Protein AF-A0A961RIP3-F1 (afdb_monomer_lite)

Foldseek 3Di:
DDDDDDDDDDDDDDDDDPPPPPPPPPPVPPPPQDPVNVVVVVVVVVVVVVLLVVLLVQLLVVLLVVLCCCLVVCPVVPVVVLVPDPPSVVVSCVSSVVSSVVSSVVSSVVSVVVVVPDDDD

Radius of gyration: 28.98 Å; chains: 1; bounding box: 72×66×59 Å

pLDDT: mean 77.31, std 18.4, range [37.0, 95.5]

Sequence (121 aa):
MAGGIRHFMMRPGGGRGDHPDREEGYQPEKRKLSEAEKERLKLQHWDWIGFIALCALGGIAVGALVAWAVLRFDINGIG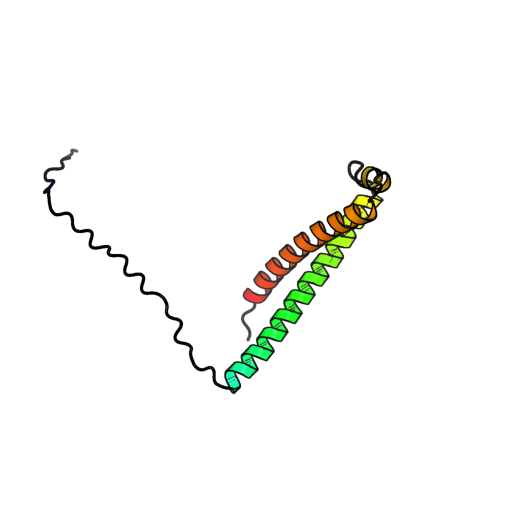SMIARSGYWMGYTALLVGSFASTFGMISMGIGIMVRSTWPER

Structure (mmCIF, N/CA/C/O backbone):
data_AF-A0A961RIP3-F1
#
_entry.id   AF-A0A961RIP3-F1
#
loop_
_atom_site.group_PDB
_atom_site.id
_atom_site.type_symbol
_atom_site.label_atom_id
_atom_site.label_alt_id
_atom_site.label_comp_id
_atom_site.label_asym_id
_atom_site.label_entity_id
_atom_site.label_seq_id
_atom_site.pdbx_PDB_ins_code
_atom_site.Cartn_x
_atom_site.Cartn_y
_atom_site.Cartn_z
_atom_site.occupancy
_atom_site.B_iso_or_equiv
_atom_site.auth_seq_id
_atom_site.auth_comp_id
_atom_site.auth_asym_id
_atom_site.auth_atom_id
_atom_site.pdbx_PDB_model_num
ATOM 1 N N . MET A 1 1 ? -50.185 38.975 -27.863 1.00 37.00 1 MET A N 1
ATOM 2 C CA . MET A 1 1 ? -49.921 40.350 -28.334 1.00 37.00 1 MET A CA 1
ATOM 3 C C . MET A 1 1 ? -49.357 41.142 -27.164 1.00 37.00 1 MET A C 1
ATOM 5 O O . MET A 1 1 ? -49.924 41.010 -26.094 1.00 37.00 1 MET A O 1
ATOM 9 N N . ALA A 1 2 ? -48.232 41.836 -27.409 1.00 40.22 2 ALA A N 1
ATOM 10 C CA . ALA A 1 2 ? -47.601 42.981 -26.715 1.00 40.22 2 ALA A CA 1
ATOM 11 C C . ALA A 1 2 ? -47.745 43.106 -25.176 1.00 40.22 2 ALA A C 1
ATOM 13 O O . ALA A 1 2 ? -48.847 43.103 -24.658 1.00 40.22 2 ALA A O 1
ATOM 14 N N . GLY A 1 3 ? -46.702 43.274 -24.356 1.00 40.75 3 GLY A N 1
ATOM 15 C CA . GLY A 1 3 ? -45.449 44.020 -24.538 1.00 40.75 3 GLY A CA 1
ATOM 16 C C . GLY A 1 3 ? -45.394 45.148 -23.487 1.00 40.75 3 GLY A C 1
ATOM 17 O O . GLY A 1 3 ? -46.385 45.848 -23.322 1.00 40.75 3 GLY A O 1
ATOM 18 N N . GLY A 1 4 ? -44.274 45.340 -22.773 1.00 43.53 4 GLY A N 1
ATOM 19 C CA . GLY A 1 4 ? -44.143 46.478 -21.843 1.00 43.53 4 GLY A CA 1
ATOM 20 C C . GLY A 1 4 ? -42.946 46.441 -20.888 1.00 43.53 4 GLY A C 1
ATOM 21 O O . GLY A 1 4 ? -43.098 46.155 -19.709 1.00 43.53 4 GLY A O 1
ATOM 22 N N . ILE A 1 5 ? -41.759 46.753 -21.409 1.00 52.44 5 ILE A N 1
ATOM 23 C CA . ILE A 1 5 ? -40.488 46.966 -20.692 1.00 52.44 5 ILE A CA 1
ATOM 24 C C . ILE A 1 5 ? -40.444 48.397 -20.119 1.00 52.44 5 ILE A C 1
ATOM 26 O O . ILE A 1 5 ? -40.856 49.313 -20.831 1.00 52.44 5 ILE A O 1
ATOM 30 N N . ARG A 1 6 ? -39.849 48.574 -18.919 1.00 48.81 6 ARG A N 1
ATOM 31 C CA . ARG A 1 6 ? -38.975 49.688 -18.418 1.00 48.81 6 ARG A CA 1
ATOM 32 C C . ARG A 1 6 ? -39.253 49.908 -16.920 1.00 48.81 6 ARG A C 1
ATOM 34 O O . ARG A 1 6 ? -40.345 50.301 -16.550 1.00 48.81 6 ARG A O 1
ATOM 41 N N . HIS A 1 7 ? -38.377 49.540 -15.987 1.00 48.72 7 HIS A N 1
ATOM 42 C CA . HIS A 1 7 ? -37.077 50.153 -15.681 1.00 48.72 7 HIS A CA 1
ATOM 43 C C . HIS A 1 7 ? -37.162 51.677 -15.479 1.00 48.72 7 HIS A C 1
ATOM 45 O O . HIS A 1 7 ? -36.852 52.438 -16.391 1.00 48.72 7 HIS A O 1
ATOM 51 N N . PHE A 1 8 ? -37.554 52.124 -14.277 1.00 50.00 8 PHE A N 1
ATOM 52 C CA . PHE A 1 8 ? -37.296 53.492 -13.811 1.00 50.00 8 PHE A CA 1
ATOM 53 C C . PHE A 1 8 ? -37.403 53.606 -12.278 1.00 50.00 8 PHE A C 1
ATOM 55 O O . PHE A 1 8 ? -38.492 53.758 -11.743 1.00 50.00 8 PHE A O 1
ATOM 62 N N . MET A 1 9 ? -36.268 53.485 -11.581 1.00 49.16 9 MET A N 1
ATOM 63 C CA . MET A 1 9 ? -35.793 54.401 -10.524 1.00 49.16 9 MET A CA 1
ATOM 64 C C . MET A 1 9 ? -34.713 53.718 -9.679 1.00 49.16 9 MET A C 1
ATOM 66 O O . MET A 1 9 ? -34.988 52.988 -8.732 1.00 49.16 9 MET A O 1
ATOM 70 N N . MET A 1 10 ? -33.456 54.015 -10.017 1.00 47.34 10 MET A N 1
ATOM 71 C CA . MET A 1 10 ? -32.390 54.055 -9.023 1.00 47.34 10 MET A CA 1
ATOM 72 C C . MET A 1 10 ? -32.710 55.153 -8.006 1.00 47.34 10 MET A C 1
ATOM 74 O O . MET A 1 10 ? -33.087 56.262 -8.389 1.00 47.34 10 MET A O 1
ATOM 78 N N . ARG A 1 11 ? -32.471 54.869 -6.726 1.00 45.06 11 ARG A N 1
ATOM 79 C CA . ARG A 1 11 ? -32.304 55.884 -5.687 1.00 45.06 11 ARG A CA 1
ATOM 80 C C . ARG A 1 11 ? -30.843 55.820 -5.217 1.00 45.06 11 ARG A C 1
ATOM 82 O O . ARG A 1 11 ? -30.421 54.754 -4.774 1.00 45.06 11 ARG A O 1
ATOM 89 N N . PRO A 1 12 ? -30.049 56.893 -5.373 1.00 52.53 12 PRO A N 1
ATOM 90 C CA . PRO A 1 12 ? -28.637 56.892 -5.017 1.00 52.53 12 PRO A CA 1
ATOM 91 C C . PRO A 1 12 ? -28.431 57.299 -3.551 1.00 52.53 12 PRO A C 1
ATOM 93 O O . PRO A 1 12 ? -29.146 58.155 -3.034 1.00 52.53 12 PRO A O 1
ATOM 96 N N . GLY A 1 13 ? -27.383 56.749 -2.935 1.00 44.59 13 GLY A N 1
ATOM 97 C CA . GLY A 1 13 ? -26.666 57.387 -1.828 1.00 44.59 13 GLY A CA 1
ATOM 98 C C . GLY A 1 13 ? -26.942 56.834 -0.430 1.00 44.59 13 GLY A C 1
ATOM 99 O O . GLY A 1 13 ? -27.993 57.084 0.150 1.00 44.59 13 GLY A O 1
ATOM 100 N N . GLY A 1 14 ? -25.933 56.168 0.140 1.00 41.34 14 GLY A N 1
ATOM 101 C CA . GLY A 1 14 ? -25.881 55.849 1.568 1.00 41.34 14 GLY A CA 1
ATOM 102 C C . GLY A 1 14 ? -24.983 54.664 1.908 1.00 41.34 14 GLY A C 1
ATOM 103 O O . GLY A 1 14 ? -25.436 53.733 2.558 1.00 41.34 14 GLY A O 1
ATOM 104 N N . GLY A 1 15 ? -23.734 54.660 1.437 1.00 51.31 15 GLY A N 1
ATOM 105 C CA . GLY A 1 15 ? -22.770 53.613 1.769 1.00 51.31 15 GLY A CA 1
ATOM 106 C C . GLY A 1 15 ? -22.464 53.573 3.267 1.00 51.31 15 GLY A C 1
ATOM 107 O O . GLY A 1 15 ? -21.732 54.413 3.785 1.00 51.31 15 GLY A O 1
ATOM 108 N N . ARG A 1 16 ? -22.979 52.549 3.939 1.00 44.25 16 ARG A N 1
ATOM 109 C CA . ARG A 1 16 ? -22.340 51.908 5.085 1.00 44.25 16 ARG A CA 1
ATOM 110 C C . ARG A 1 16 ? -22.622 50.422 4.900 1.00 44.25 16 ARG A C 1
ATOM 112 O O . ARG A 1 16 ? -23.776 50.018 4.868 1.00 44.25 16 ARG A O 1
ATOM 119 N N . GLY A 1 17 ? -21.570 49.668 4.590 1.00 46.75 17 GLY A N 1
ATOM 120 C CA . GLY A 1 17 ? -21.656 48.234 4.352 1.00 46.75 17 GLY A CA 1
ATOM 121 C C . GLY A 1 17 ? -22.084 47.531 5.628 1.00 46.75 17 GLY A C 1
ATOM 122 O O . GLY A 1 17 ? -21.246 47.200 6.460 1.00 46.75 17 GLY A O 1
ATOM 123 N N . ASP A 1 18 ? -23.385 47.326 5.771 1.00 47.69 18 ASP A N 1
ATOM 124 C CA . ASP A 1 18 ? -23.940 46.356 6.696 1.00 47.69 18 ASP A CA 1
ATOM 125 C C . ASP A 1 18 ? -23.807 44.997 6.007 1.00 47.69 18 ASP A C 1
ATOM 127 O O . ASP A 1 18 ? -24.665 44.596 5.225 1.00 47.69 18 ASP A O 1
ATOM 131 N N . HIS A 1 19 ? -22.664 44.344 6.221 1.00 47.47 19 HIS A N 1
ATOM 132 C CA . HIS A 1 19 ? -22.439 42.947 5.854 1.00 47.47 19 HIS A CA 1
ATOM 133 C C . HIS A 1 19 ? -23.538 42.076 6.501 1.00 47.47 19 HIS A C 1
ATOM 135 O O . HIS A 1 19 ? -23.580 41.997 7.733 1.00 47.47 19 HIS A O 1
ATOM 141 N N . PRO A 1 20 ? -24.435 41.420 5.734 1.00 48.72 20 PRO A N 1
ATOM 142 C CA . PRO A 1 20 ? -25.379 40.440 6.280 1.00 48.72 20 PRO A CA 1
ATOM 143 C C . PRO A 1 20 ? -24.722 39.079 6.580 1.00 48.72 20 PRO A C 1
ATOM 145 O O . PRO A 1 20 ? -25.391 38.125 6.961 1.00 48.72 20 PRO A O 1
ATOM 148 N N . ASP A 1 21 ? -23.410 38.984 6.442 1.00 54.12 21 ASP A N 1
ATOM 149 C CA . ASP A 1 21 ? -22.574 37.828 6.720 1.00 54.12 21 ASP A CA 1
ATOM 150 C C . ASP A 1 21 ? -22.104 37.864 8.185 1.00 54.12 21 ASP A C 1
ATOM 152 O O . ASP A 1 21 ? -20.917 37.896 8.507 1.00 54.12 21 ASP A O 1
ATOM 156 N N . ARG A 1 22 ? -23.068 37.812 9.119 1.00 52.69 22 ARG A N 1
ATOM 157 C CA . ARG A 1 22 ? -22.792 37.148 10.397 1.00 52.69 22 ARG A CA 1
ATOM 158 C C . ARG A 1 22 ? -22.545 35.686 10.055 1.00 52.69 22 ARG A C 1
ATOM 160 O O . ARG A 1 22 ? -23.477 34.892 9.961 1.00 52.69 22 ARG A O 1
ATOM 167 N N . GLU A 1 23 ? -21.278 35.348 9.863 1.00 55.09 23 GLU A N 1
ATOM 168 C CA . GLU A 1 23 ? -20.785 34.014 10.146 1.00 55.09 23 GLU A CA 1
ATOM 169 C C . GLU A 1 23 ? -21.182 33.713 11.597 1.00 55.09 23 GLU A C 1
ATOM 171 O O . GLU A 1 23 ? -20.504 34.101 12.551 1.00 55.09 23 GLU A O 1
ATOM 176 N N . GLU A 1 24 ? -22.341 33.078 11.782 1.00 56.00 24 GLU A N 1
ATOM 177 C CA . GLU A 1 24 ? -22.618 32.286 12.970 1.00 56.00 24 GLU A CA 1
ATOM 178 C C . GLU A 1 24 ? -21.560 31.190 12.981 1.00 56.00 24 GLU A C 1
ATOM 180 O O . GLU A 1 24 ? -21.733 30.098 12.442 1.00 56.00 24 GLU A O 1
ATOM 185 N N . GLY A 1 25 ? -20.393 31.544 13.520 1.00 45.34 25 GLY A N 1
ATOM 186 C CA . GLY A 1 25 ? -19.318 30.617 13.764 1.00 45.34 25 GLY A CA 1
ATOM 187 C C . GLY A 1 25 ? -19.910 29.483 14.573 1.00 45.34 25 GLY A C 1
ATOM 188 O O . GLY A 1 25 ? -20.323 29.684 15.716 1.00 45.34 25 GLY A O 1
ATOM 189 N N . TYR A 1 26 ? -19.976 28.303 13.959 1.00 53.72 26 TYR A N 1
ATOM 190 C CA . TYR A 1 26 ? -20.183 27.050 14.656 1.00 53.72 26 TYR A CA 1
ATOM 191 C C . TYR A 1 26 ? -19.082 26.966 15.713 1.00 53.72 26 TYR A C 1
ATOM 193 O O . TYR A 1 26 ? -17.954 26.574 15.431 1.00 53.72 26 TYR A O 1
ATOM 201 N N . GLN A 1 27 ? -19.383 27.438 16.919 1.00 53.72 27 GLN A N 1
ATOM 202 C CA . GLN A 1 27 ? -18.609 27.166 18.112 1.00 53.72 27 GLN A CA 1
ATOM 203 C C . GLN A 1 27 ? -19.013 25.742 18.470 1.00 53.72 27 GLN A C 1
ATOM 205 O O . GLN A 1 27 ? -20.138 25.567 18.947 1.00 53.72 27 GLN A O 1
ATOM 210 N N . PRO A 1 28 ? -18.191 24.706 18.203 1.00 58.28 28 PRO A N 1
ATOM 211 C CA . PRO A 1 28 ? -18.490 23.387 18.716 1.00 58.28 28 PRO A CA 1
ATOM 212 C C . PRO A 1 28 ? -18.467 23.520 20.233 1.00 58.28 28 PRO A C 1
ATOM 214 O O . PRO A 1 28 ? -17.402 23.544 20.855 1.00 58.28 28 PRO A O 1
ATOM 217 N N . GLU A 1 29 ? -19.645 23.674 20.831 1.00 60.25 29 GLU A N 1
ATOM 218 C CA . GLU A 1 29 ? -19.821 23.565 22.262 1.00 60.25 29 GLU A CA 1
ATOM 219 C C . GLU A 1 29 ? -19.193 22.221 22.614 1.00 60.25 29 GLU A C 1
ATOM 221 O O . GLU A 1 29 ? -19.625 21.179 22.113 1.00 60.25 29 GLU A O 1
ATOM 226 N N . LYS A 1 30 ? -18.065 22.245 23.339 1.00 56.41 30 LYS A N 1
ATOM 227 C CA . LYS A 1 30 ? -17.326 21.036 23.706 1.00 56.41 30 LYS A CA 1
ATOM 228 C C . LYS A 1 30 ? -18.218 20.244 24.651 1.00 56.41 30 LYS A C 1
ATOM 230 O O . LYS A 1 30 ? -18.073 20.334 25.870 1.00 56.41 30 LYS A O 1
ATOM 235 N N . ARG A 1 31 ? -19.163 19.494 24.078 1.00 64.31 31 ARG A N 1
ATOM 236 C CA . ARG A 1 31 ? -20.050 18.580 24.776 1.00 64.31 31 ARG A CA 1
ATOM 237 C C . ARG A 1 31 ? -19.133 17.690 25.593 1.00 64.31 31 ARG A C 1
ATOM 239 O O . ARG A 1 31 ? -18.297 16.975 25.036 1.00 64.31 31 ARG A O 1
ATOM 246 N N . LYS A 1 32 ? -19.212 17.817 26.919 1.00 62.22 32 LYS A N 1
ATOM 247 C CA . LYS A 1 32 ? -18.444 16.979 27.838 1.00 62.22 32 LYS A CA 1
ATOM 248 C C . LYS A 1 32 ? -18.938 15.553 27.630 1.00 62.22 32 LYS A C 1
ATOM 250 O O . LYS A 1 32 ? -19.974 15.180 28.165 1.00 62.22 32 LYS A O 1
ATOM 255 N N . LEU A 1 33 ? -18.226 14.810 26.785 1.00 66.06 33 LEU A N 1
ATOM 256 C CA . LEU A 1 33 ? -18.472 13.397 26.538 1.00 66.06 33 LEU A CA 1
ATOM 257 C C . LEU A 1 33 ? -18.408 12.677 27.882 1.00 66.06 33 LEU A C 1
ATOM 259 O O . LEU A 1 33 ? -17.399 12.780 28.590 1.00 66.06 33 LEU A O 1
ATOM 263 N N . SER A 1 34 ? -19.483 11.975 28.224 1.00 79.06 34 SER A N 1
ATOM 264 C CA . SER A 1 34 ? -19.507 11.066 29.365 1.00 79.06 34 SER A CA 1
ATOM 265 C C . SER A 1 34 ? -18.373 10.044 29.229 1.00 79.06 34 SER A C 1
ATOM 267 O O . SER A 1 34 ? -17.993 9.682 28.113 1.00 79.06 34 SER A O 1
ATOM 269 N N . GLU A 1 35 ? -17.827 9.546 30.340 1.00 79.25 35 GLU A N 1
ATOM 270 C CA . GLU A 1 35 ? -16.783 8.508 30.307 1.00 79.25 35 GLU A CA 1
ATOM 271 C C . GLU A 1 35 ? -17.234 7.276 29.496 1.00 79.25 35 GLU A C 1
ATOM 273 O O . GLU A 1 35 ? -16.459 6.734 28.708 1.00 79.25 35 GLU A O 1
ATOM 278 N N . ALA A 1 36 ? -18.526 6.932 29.561 1.00 77.56 36 ALA A N 1
ATOM 279 C CA . ALA A 1 36 ? -19.122 5.866 28.756 1.00 77.56 36 ALA A CA 1
ATOM 280 C C . ALA A 1 36 ? -19.177 6.187 27.245 1.00 77.56 36 ALA A C 1
ATOM 282 O O . ALA A 1 36 ? -19.043 5.292 26.411 1.00 77.56 36 ALA A O 1
ATOM 283 N N . GLU A 1 37 ? -19.360 7.457 26.862 1.00 79.50 37 GLU A N 1
ATOM 284 C CA . GLU A 1 37 ? -19.324 7.881 25.453 1.00 79.50 37 GLU A CA 1
ATOM 285 C C . GLU A 1 37 ? -17.884 7.870 24.918 1.00 79.50 37 GLU A C 1
ATOM 287 O O . GLU A 1 37 ? -17.654 7.449 23.785 1.00 79.50 37 GLU A O 1
ATOM 292 N N . LYS A 1 38 ? -16.894 8.250 25.741 1.00 82.38 38 LYS A N 1
ATOM 293 C CA . LYS A 1 38 ? -15.468 8.177 25.374 1.00 82.38 38 LYS A CA 1
ATOM 294 C C . LYS A 1 38 ? -15.022 6.744 25.100 1.00 82.38 38 LYS A C 1
ATOM 296 O O . LYS A 1 38 ? -14.263 6.512 24.162 1.00 82.38 38 LYS A O 1
ATOM 301 N N . GLU A 1 39 ? -15.467 5.789 25.911 1.00 83.19 39 GLU A N 1
ATOM 302 C CA . GLU A 1 39 ? -15.116 4.378 25.741 1.00 83.19 39 GLU A CA 1
ATOM 303 C C . GLU A 1 39 ? -15.716 3.792 24.455 1.00 83.19 39 GLU A C 1
ATOM 305 O O . GLU A 1 39 ? -15.006 3.149 23.680 1.00 83.19 39 GLU A O 1
ATOM 310 N N . ARG A 1 40 ? -16.977 4.128 24.145 1.00 80.75 40 ARG A N 1
ATOM 311 C CA . ARG A 1 40 ? -17.611 3.774 22.862 1.00 80.75 40 ARG A CA 1
ATOM 312 C C . ARG A 1 40 ? -16.881 4.381 21.664 1.00 80.75 40 ARG A C 1
ATOM 314 O O . ARG A 1 40 ? -16.633 3.673 20.690 1.00 80.75 40 ARG A O 1
ATOM 321 N N . LEU A 1 41 ? -16.479 5.653 21.749 1.00 84.25 41 LEU A N 1
ATOM 322 C CA . LEU A 1 41 ? -15.702 6.308 20.691 1.00 84.25 41 LEU A CA 1
ATOM 323 C C . LEU A 1 41 ? -14.351 5.625 20.461 1.00 84.25 41 LEU A C 1
ATOM 325 O O . LEU A 1 41 ? -13.945 5.468 19.314 1.00 84.25 41 LEU A O 1
ATOM 329 N N . LYS A 1 42 ? -13.653 5.208 21.525 1.00 84.56 42 LYS A N 1
ATOM 330 C CA . LYS A 1 42 ? -12.377 4.487 21.399 1.00 84.56 42 LYS A CA 1
ATOM 331 C C . LYS A 1 42 ? -12.559 3.173 20.647 1.00 84.56 42 LYS A C 1
ATOM 333 O O . LYS A 1 42 ? -11.796 2.903 19.727 1.00 84.56 42 LYS A O 1
ATOM 338 N N . LEU A 1 43 ? -13.565 2.381 21.016 1.00 84.81 43 LEU A N 1
ATOM 339 C CA . LEU A 1 43 ? -13.853 1.105 20.356 1.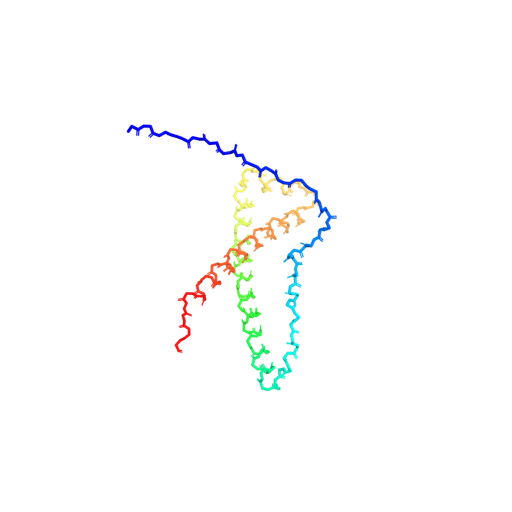00 84.81 43 LEU A CA 1
ATOM 340 C C . LEU A 1 43 ? -14.204 1.303 18.877 1.00 84.81 43 LEU A C 1
ATOM 342 O O . LEU A 1 43 ? -13.640 0.633 18.017 1.00 84.81 43 LEU A O 1
ATOM 346 N N . GLN A 1 44 ? -15.062 2.278 18.574 1.00 85.69 44 GLN A N 1
ATOM 347 C CA . GLN A 1 44 ? -15.410 2.617 17.196 1.00 85.69 44 GLN A CA 1
ATOM 348 C C . GLN A 1 44 ? -14.188 3.107 16.404 1.00 85.69 44 GLN A C 1
ATOM 350 O O . GLN A 1 44 ? -14.017 2.751 15.243 1.00 85.69 44 GLN A O 1
ATOM 355 N N . HIS A 1 45 ? -13.309 3.898 17.023 1.00 88.06 45 HIS A N 1
ATOM 356 C CA . HIS A 1 45 ? -12.084 4.371 16.383 1.00 88.06 45 HIS A CA 1
ATOM 357 C C . HIS A 1 45 ? -11.136 3.218 16.028 1.00 88.06 45 HIS A C 1
ATOM 359 O O . HIS A 1 45 ? -10.589 3.194 14.928 1.00 88.06 45 HIS A O 1
ATOM 365 N N . TRP A 1 46 ? -10.983 2.237 16.921 1.00 90.75 46 TRP A N 1
ATOM 366 C CA . TRP A 1 46 ? -10.195 1.035 16.643 1.00 90.75 46 TRP A CA 1
ATOM 367 C C . TRP A 1 46 ? -10.774 0.199 15.502 1.00 90.75 46 TRP A C 1
ATOM 369 O O . TRP A 1 46 ? -10.009 -0.300 14.677 1.00 90.75 46 TRP A O 1
ATOM 379 N N . ASP A 1 47 ? -12.099 0.101 15.405 1.00 89.38 47 ASP A N 1
ATOM 380 C CA . ASP A 1 47 ? -12.761 -0.576 14.287 1.00 89.38 47 ASP A CA 1
ATOM 381 C C . ASP A 1 47 ? -12.476 0.123 12.944 1.00 89.38 47 ASP A C 1
ATOM 383 O O . ASP A 1 47 ? -12.110 -0.519 11.956 1.00 89.38 47 ASP A O 1
ATOM 387 N N . TRP A 1 48 ? -12.520 1.460 12.920 1.00 86.38 48 TRP A N 1
ATOM 388 C CA . TRP A 1 48 ? -12.129 2.241 11.743 1.00 86.38 48 TRP A CA 1
ATOM 389 C C . TRP A 1 48 ? -10.652 2.070 11.378 1.00 86.38 48 TRP A C 1
ATOM 391 O O . TRP A 1 48 ? -10.337 1.946 10.195 1.00 86.38 48 TRP A O 1
ATOM 401 N N . ILE A 1 49 ? -9.743 2.020 12.357 1.00 91.69 49 ILE A N 1
ATOM 402 C CA . ILE A 1 49 ? -8.318 1.756 12.102 1.00 91.69 49 ILE A CA 1
ATOM 403 C C . ILE A 1 49 ? -8.134 0.369 11.481 1.00 91.69 49 ILE A C 1
ATOM 405 O O . ILE A 1 49 ? -7.413 0.239 10.492 1.00 91.69 49 ILE A O 1
ATOM 409 N N . GLY A 1 50 ? -8.799 -0.656 12.023 1.00 89.75 50 GLY A N 1
ATOM 410 C CA . GLY A 1 50 ? -8.748 -2.012 11.477 1.00 89.75 50 GLY A CA 1
ATOM 411 C C . GLY A 1 50 ? -9.246 -2.063 10.033 1.00 89.75 50 GLY A C 1
ATOM 412 O O . GLY A 1 50 ? -8.609 -2.660 9.165 1.00 89.75 50 GLY A O 1
ATOM 413 N N . PHE A 1 51 ? -10.334 -1.352 9.749 1.00 88.38 51 PHE A N 1
ATOM 414 C CA . PHE A 1 51 ? -10.879 -1.233 8.405 1.00 88.38 51 PHE A CA 1
ATOM 415 C C . PHE A 1 51 ? -9.929 -0.522 7.426 1.00 88.38 51 PHE A C 1
ATOM 417 O O . PHE A 1 51 ? -9.694 -1.006 6.316 1.00 88.38 51 PHE A O 1
ATOM 424 N N . ILE A 1 52 ? -9.338 0.602 7.841 1.00 90.19 52 ILE A N 1
ATOM 425 C CA . ILE A 1 52 ? -8.339 1.338 7.053 1.00 90.19 52 ILE A CA 1
ATOM 426 C C . ILE A 1 52 ? -7.123 0.451 6.773 1.00 90.19 52 ILE A C 1
ATOM 428 O O . ILE A 1 52 ? -6.650 0.406 5.637 1.00 90.19 52 ILE A O 1
ATOM 432 N N . ALA A 1 53 ? -6.646 -0.284 7.779 1.00 91.69 53 ALA A N 1
ATOM 433 C CA . ALA A 1 53 ? -5.534 -1.213 7.630 1.00 91.69 53 ALA A CA 1
ATOM 434 C C . ALA A 1 53 ? -5.859 -2.321 6.618 1.00 91.69 53 ALA A C 1
ATOM 436 O O . ALA A 1 53 ? -5.035 -2.616 5.756 1.00 91.69 53 ALA A O 1
ATOM 437 N N . LEU A 1 54 ? -7.072 -2.881 6.651 1.00 91.81 54 LEU A N 1
ATOM 438 C CA . LEU A 1 54 ? -7.511 -3.887 5.682 1.00 91.81 54 LEU A CA 1
ATOM 439 C C . LEU A 1 54 ? -7.539 -3.332 4.249 1.00 91.81 54 LEU A C 1
ATOM 441 O O . LEU A 1 54 ? -7.045 -3.977 3.323 1.00 91.81 54 LEU A O 1
ATOM 445 N N . CYS A 1 55 ? -8.057 -2.114 4.067 1.00 92.00 55 CYS A N 1
ATOM 446 C CA . CYS A 1 55 ? -8.078 -1.445 2.764 1.00 92.00 55 CYS A CA 1
ATOM 447 C C . CYS A 1 55 ? -6.661 -1.157 2.252 1.00 92.00 55 CYS A C 1
ATOM 449 O O . CYS A 1 55 ? -6.370 -1.365 1.073 1.00 92.00 55 CYS A O 1
ATOM 451 N N . ALA A 1 56 ? -5.766 -0.717 3.140 1.00 89.94 56 ALA A N 1
ATOM 452 C CA . ALA A 1 56 ? -4.366 -0.480 2.814 1.00 89.94 56 ALA A CA 1
ATOM 453 C C . ALA A 1 56 ? -3.655 -1.778 2.409 1.00 89.94 56 ALA A C 1
ATOM 455 O O . ALA A 1 56 ? -2.951 -1.794 1.404 1.00 89.94 56 ALA A O 1
ATOM 456 N N . LEU A 1 57 ? -3.884 -2.880 3.129 1.00 92.94 57 LEU A N 1
ATOM 457 C CA . LEU A 1 57 ? -3.335 -4.194 2.784 1.00 92.94 57 LEU A CA 1
ATOM 458 C C . LEU A 1 57 ? -3.833 -4.682 1.420 1.00 92.94 57 LEU A C 1
ATOM 460 O O . LEU A 1 57 ? -3.029 -5.160 0.620 1.00 92.94 57 LEU A O 1
ATOM 464 N N . GLY A 1 58 ? -5.125 -4.509 1.125 1.00 91.62 58 GLY A N 1
ATOM 465 C CA . GLY A 1 58 ? -5.686 -4.806 -0.196 1.00 91.62 58 GLY A CA 1
ATOM 466 C C . GLY A 1 58 ? -5.012 -3.989 -1.302 1.00 91.62 58 GLY A C 1
ATOM 467 O O . GLY A 1 58 ? -4.562 -4.546 -2.303 1.00 91.62 58 GLY A O 1
ATOM 468 N N . GLY A 1 59 ? -4.852 -2.682 -1.077 1.00 91.50 59 GLY A N 1
ATOM 469 C CA . GLY A 1 59 ? -4.132 -1.788 -1.981 1.00 91.50 59 GLY A CA 1
ATOM 470 C C . GLY A 1 59 ? -2.682 -2.202 -2.219 1.00 91.50 59 GLY A C 1
ATOM 471 O O . GLY A 1 59 ? -2.249 -2.276 -3.366 1.00 91.50 59 GLY A O 1
ATOM 472 N N . ILE A 1 60 ? -1.948 -2.530 -1.153 1.00 93.06 60 ILE A N 1
ATOM 473 C CA . ILE A 1 60 ? -0.554 -2.988 -1.216 1.00 93.06 60 ILE A CA 1
ATOM 474 C C . ILE A 1 60 ? -0.443 -4.292 -2.005 1.00 93.06 60 ILE A C 1
ATOM 476 O O . ILE A 1 60 ? 0.412 -4.390 -2.881 1.00 93.06 60 ILE A O 1
ATOM 480 N N . ALA A 1 61 ? -1.305 -5.274 -1.736 1.00 94.00 61 ALA A N 1
ATOM 481 C CA . ALA A 1 61 ? -1.266 -6.564 -2.418 1.00 94.00 61 ALA A CA 1
ATOM 482 C C . ALA A 1 61 ? -1.503 -6.412 -3.928 1.00 94.00 61 ALA A C 1
ATOM 484 O O . ALA A 1 61 ? -0.716 -6.907 -4.737 1.00 94.00 61 ALA A O 1
ATOM 485 N N . VAL A 1 62 ? -2.550 -5.675 -4.312 1.00 94.06 62 VAL A N 1
ATOM 486 C CA . VAL A 1 62 ? -2.871 -5.425 -5.725 1.00 94.06 62 VAL A CA 1
ATOM 487 C C . VAL A 1 62 ? -1.790 -4.570 -6.381 1.00 94.06 62 VAL A C 1
ATOM 489 O O . VAL A 1 62 ? -1.318 -4.898 -7.468 1.00 94.06 62 VAL A O 1
ATOM 492 N N . GLY A 1 63 ? -1.344 -3.505 -5.717 1.00 92.94 63 GLY A N 1
ATOM 493 C CA . GLY A 1 63 ? -0.330 -2.608 -6.255 1.00 92.94 63 GLY A CA 1
ATOM 494 C C . GLY A 1 63 ? 1.026 -3.276 -6.455 1.00 92.94 63 GLY A C 1
ATOM 495 O O . GLY A 1 63 ? 1.655 -3.072 -7.493 1.00 92.94 63 GLY A O 1
ATOM 496 N N . ALA A 1 64 ? 1.447 -4.132 -5.523 1.00 93.38 64 ALA A N 1
ATOM 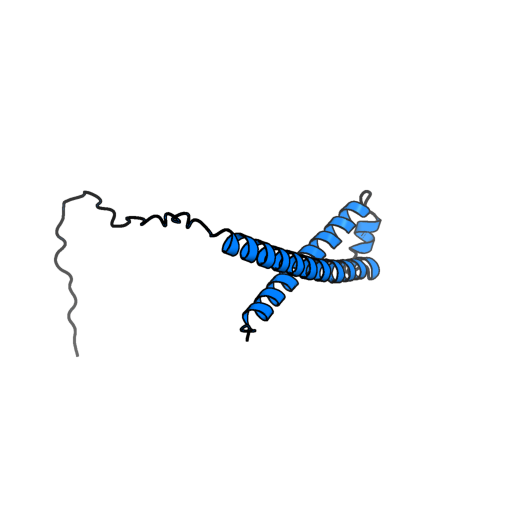497 C CA . ALA A 1 64 ? 2.658 -4.933 -5.666 1.00 93.38 64 ALA A CA 1
ATOM 498 C C . ALA A 1 64 ? 2.541 -5.938 -6.819 1.00 93.38 64 ALA A C 1
ATOM 500 O O . ALA A 1 64 ? 3.482 -6.077 -7.598 1.00 93.38 64 ALA A O 1
ATOM 501 N N . LEU A 1 65 ? 1.386 -6.593 -6.975 1.00 95.50 65 LEU A N 1
ATOM 502 C CA . LEU A 1 65 ? 1.139 -7.531 -8.072 1.00 95.50 65 LEU A CA 1
ATOM 503 C C . LEU A 1 65 ? 1.175 -6.834 -9.439 1.00 95.50 65 LEU A C 1
ATOM 505 O O . LEU A 1 65 ? 1.793 -7.341 -10.376 1.00 95.50 65 LEU A O 1
ATOM 509 N N . VAL A 1 66 ? 0.568 -5.652 -9.546 1.00 93.81 66 VAL A N 1
ATOM 510 C CA . VAL A 1 66 ? 0.588 -4.843 -10.772 1.00 93.81 66 VAL A CA 1
ATOM 511 C C . VAL A 1 66 ? 1.998 -4.345 -11.077 1.00 93.81 66 VAL A C 1
ATOM 513 O O . VAL A 1 66 ? 2.465 -4.507 -12.202 1.00 93.81 66 VAL A O 1
ATOM 516 N N . ALA A 1 67 ? 2.713 -3.799 -10.091 1.00 91.88 67 ALA A N 1
ATOM 517 C CA . ALA A 1 67 ? 4.097 -3.363 -10.270 1.00 91.88 67 ALA A CA 1
ATOM 518 C C . ALA A 1 67 ? 5.006 -4.525 -10.697 1.00 91.88 67 ALA A C 1
ATOM 520 O O . ALA A 1 67 ? 5.806 -4.385 -11.623 1.00 91.88 67 ALA A O 1
ATOM 521 N N . TRP A 1 68 ? 4.846 -5.693 -10.071 1.00 92.25 68 TRP A N 1
ATOM 522 C CA . TRP A 1 68 ? 5.554 -6.907 -10.457 1.00 92.25 68 TRP A CA 1
A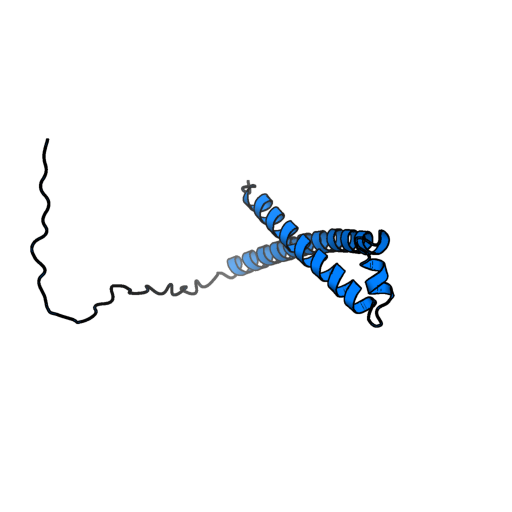TOM 523 C C . TRP A 1 68 ? 5.256 -7.297 -11.908 1.00 92.25 68 TRP A C 1
ATOM 525 O O . TRP A 1 68 ? 6.190 -7.554 -12.664 1.00 92.25 68 TRP A O 1
ATOM 535 N N . ALA A 1 69 ? 3.988 -7.274 -12.328 1.00 92.62 69 ALA A N 1
ATOM 536 C CA . ALA A 1 69 ? 3.610 -7.551 -13.710 1.00 92.62 69 ALA A CA 1
ATOM 537 C C . ALA A 1 69 ? 4.237 -6.539 -14.687 1.00 92.62 69 ALA A C 1
ATOM 539 O O . ALA A 1 69 ? 4.820 -6.944 -15.691 1.00 92.62 69 ALA A O 1
ATOM 540 N N . VAL A 1 70 ? 4.201 -5.240 -14.373 1.00 90.62 70 VAL A N 1
ATOM 541 C CA . VAL A 1 70 ? 4.818 -4.181 -15.194 1.00 90.62 70 VAL A CA 1
ATOM 542 C C . VAL A 1 70 ? 6.308 -4.442 -15.411 1.00 90.62 70 VAL A C 1
ATOM 544 O O . VAL A 1 70 ? 6.783 -4.382 -16.546 1.00 90.62 70 VAL A O 1
ATOM 547 N N . LEU A 1 71 ? 7.036 -4.773 -14.341 1.00 90.06 71 LEU A N 1
ATOM 548 C CA . LEU A 1 71 ? 8.469 -5.058 -14.409 1.00 90.06 71 LEU A CA 1
ATOM 549 C C . LEU A 1 71 ? 8.760 -6.376 -15.134 1.00 90.06 71 LEU A C 1
ATOM 551 O O . LEU A 1 71 ? 9.706 -6.454 -15.914 1.00 90.06 71 LEU A O 1
ATOM 555 N N . ARG A 1 72 ? 7.950 -7.414 -14.897 1.00 91.00 72 ARG A N 1
ATOM 556 C CA . ARG A 1 72 ? 8.182 -8.764 -15.428 1.00 91.00 72 ARG A CA 1
ATOM 557 C C . ARG A 1 72 ? 7.863 -8.896 -16.913 1.00 91.00 72 ARG A C 1
ATOM 559 O O . ARG A 1 72 ? 8.548 -9.663 -17.595 1.00 91.00 72 ARG A O 1
ATOM 566 N N . PHE A 1 73 ? 6.830 -8.200 -17.385 1.00 92.19 73 PHE A N 1
ATOM 567 C CA . PHE A 1 73 ? 6.426 -8.169 -18.794 1.00 92.19 73 PHE A CA 1
ATOM 568 C C . PHE A 1 73 ? 7.111 -7.052 -19.586 1.00 92.19 73 PHE A C 1
ATOM 570 O O . PHE A 1 73 ? 6.840 -6.907 -20.773 1.00 92.19 73 PHE A O 1
ATOM 577 N N . ASP A 1 74 ? 7.989 -6.284 -18.934 1.00 87.06 74 ASP A N 1
ATOM 578 C CA . ASP A 1 74 ? 8.690 -5.138 -19.509 1.00 87.06 74 ASP A CA 1
ATOM 579 C C . ASP A 1 74 ? 7.751 -4.211 -20.294 1.00 87.06 74 ASP A C 1
ATOM 581 O O . ASP A 1 74 ? 7.994 -3.846 -21.449 1.00 87.06 74 ASP A O 1
ATOM 585 N N . ILE A 1 75 ? 6.623 -3.864 -19.665 1.00 86.19 75 ILE A N 1
ATOM 586 C CA . ILE A 1 75 ? 5.577 -3.080 -20.318 1.00 86.19 75 ILE A CA 1
ATOM 587 C C . ILE A 1 75 ? 6.180 -1.740 -20.734 1.00 86.19 75 ILE A C 1
ATOM 589 O O . ILE A 1 75 ? 6.639 -0.967 -19.894 1.00 86.19 75 ILE A O 1
ATOM 593 N N . ASN A 1 76 ? 6.182 -1.476 -22.042 1.00 85.00 76 ASN A N 1
ATOM 594 C CA . ASN A 1 76 ? 6.729 -0.255 -22.632 1.00 85.00 76 ASN A CA 1
ATOM 595 C C . ASN A 1 76 ? 8.223 -0.009 -22.310 1.00 85.00 76 ASN A C 1
ATOM 597 O O . ASN A 1 76 ? 8.673 1.134 -22.274 1.00 85.00 76 ASN A O 1
ATOM 601 N N . GLY A 1 77 ? 8.994 -1.067 -22.027 1.00 85.62 77 GLY A N 1
ATOM 602 C CA . GLY A 1 77 ? 10.421 -0.964 -21.704 1.00 85.62 77 GLY A CA 1
ATOM 603 C C . GLY A 1 77 ? 10.729 -0.462 -20.287 1.00 85.62 77 GLY A C 1
ATOM 604 O O . GLY A 1 77 ? 11.887 -0.159 -19.986 1.00 85.62 77 GLY A O 1
ATOM 605 N N . ILE A 1 78 ? 9.720 -0.344 -19.413 1.00 86.19 78 ILE A N 1
ATOM 606 C CA . ILE A 1 78 ? 9.871 0.176 -18.044 1.00 86.19 78 ILE A CA 1
ATOM 607 C C . ILE A 1 78 ? 10.773 -0.729 -17.196 1.00 86.19 78 ILE A C 1
ATOM 609 O O . ILE A 1 78 ? 11.621 -0.226 -16.457 1.00 86.19 78 ILE A O 1
ATOM 613 N N . GLY A 1 79 ? 10.637 -2.052 -17.315 1.00 83.69 79 GLY A N 1
ATOM 614 C CA . GLY A 1 79 ? 11.465 -3.010 -16.580 1.00 83.69 79 GLY A CA 1
ATOM 615 C C . GLY A 1 79 ? 12.933 -2.901 -16.988 1.00 83.69 79 GLY A C 1
ATOM 616 O O . GLY A 1 79 ? 13.812 -2.754 -16.138 1.00 83.69 79 GLY A O 1
ATOM 617 N N . SER A 1 80 ? 13.191 -2.857 -18.293 1.00 86.31 80 SER A N 1
ATOM 618 C CA . SER A 1 80 ? 14.527 -2.674 -18.867 1.00 86.31 80 SER A CA 1
ATOM 619 C C . SER A 1 80 ? 15.127 -1.294 -18.576 1.00 86.31 80 SER A C 1
ATOM 621 O O . SER A 1 80 ? 16.352 -1.153 -18.511 1.00 86.31 80 SER A O 1
ATOM 623 N N . MET A 1 81 ? 14.299 -0.257 -18.427 1.00 87.81 81 MET A N 1
ATOM 624 C CA . MET A 1 81 ? 14.736 1.086 -18.035 1.00 87.81 81 MET A CA 1
ATOM 625 C C . MET A 1 81 ? 15.164 1.116 -16.564 1.00 87.81 81 MET A C 1
ATOM 627 O O . MET A 1 81 ? 16.241 1.616 -16.243 1.00 87.81 81 MET A O 1
ATOM 631 N N . ILE A 1 82 ? 14.356 0.529 -15.678 1.00 86.69 82 ILE A N 1
ATOM 632 C CA . ILE A 1 82 ? 14.641 0.466 -14.240 1.00 86.69 82 ILE A CA 1
ATOM 633 C C . ILE A 1 82 ? 15.865 -0.414 -13.968 1.00 86.69 82 ILE A C 1
ATOM 635 O O . ILE A 1 82 ? 16.737 -0.007 -13.202 1.00 86.69 82 ILE A O 1
ATOM 639 N N . ALA A 1 83 ? 15.989 -1.562 -14.642 1.00 85.44 83 ALA A N 1
ATOM 640 C CA . ALA A 1 83 ? 17.130 -2.469 -14.494 1.00 85.44 83 ALA A CA 1
ATOM 641 C C . ALA A 1 83 ? 18.469 -1.844 -14.925 1.00 85.44 83 ALA A C 1
ATOM 643 O O . ALA A 1 83 ? 19.514 -2.193 -14.383 1.00 85.44 83 ALA A O 1
ATOM 644 N N . ARG A 1 84 ? 18.448 -0.904 -15.880 1.00 86.88 84 ARG A N 1
ATOM 645 C CA . ARG A 1 84 ? 19.643 -0.165 -16.324 1.00 86.88 84 ARG A CA 1
ATOM 646 C C . ARG A 1 84 ? 19.984 1.038 -15.444 1.00 86.88 84 ARG A C 1
ATOM 648 O O . ARG A 1 84 ? 21.048 1.628 -15.612 1.00 86.88 84 ARG A O 1
ATOM 655 N N . SER A 1 85 ? 19.102 1.419 -14.524 1.00 85.38 85 SER A N 1
ATOM 656 C CA . SER A 1 85 ? 19.331 2.559 -13.640 1.00 85.38 85 SER A CA 1
ATOM 657 C C 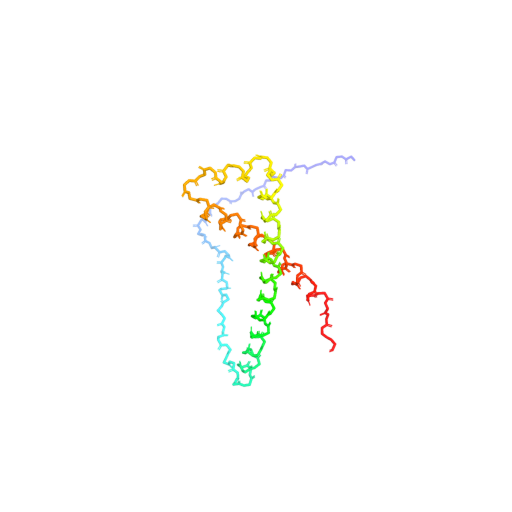. SER A 1 85 ? 20.218 2.177 -12.448 1.00 85.38 85 SER A C 1
ATOM 659 O O . SER A 1 85 ? 20.054 1.118 -11.844 1.00 85.38 85 SER A O 1
ATOM 661 N N . GLY A 1 86 ? 21.121 3.076 -12.041 1.00 87.31 86 GLY A N 1
ATOM 662 C CA . GLY A 1 86 ? 21.936 2.894 -10.829 1.00 87.31 86 GLY A CA 1
ATOM 663 C C . GLY A 1 86 ? 21.124 2.871 -9.524 1.00 87.31 86 GLY A C 1
ATOM 664 O O . GLY A 1 86 ? 21.628 2.435 -8.494 1.00 87.31 86 GLY A O 1
ATOM 665 N N . TYR A 1 87 ? 19.852 3.287 -9.573 1.00 88.94 87 TYR A N 1
ATOM 666 C CA . TYR A 1 87 ? 18.927 3.353 -8.436 1.00 88.94 87 TYR A CA 1
ATOM 667 C C . TYR A 1 87 ? 17.689 2.469 -8.642 1.00 88.94 87 TYR A C 1
ATOM 669 O O . TYR A 1 87 ? 16.581 2.839 -8.248 1.00 88.94 87 TYR A O 1
ATOM 677 N N . TRP A 1 88 ? 17.864 1.292 -9.251 1.00 87.44 88 TRP A N 1
ATOM 678 C CA . TRP A 1 88 ? 16.777 0.363 -9.594 1.00 87.44 88 TRP A CA 1
ATOM 679 C C . TRP A 1 88 ? 15.806 0.095 -8.429 1.00 87.44 88 TRP A C 1
ATOM 681 O O . TRP A 1 88 ? 14.588 0.065 -8.620 1.00 87.44 88 TRP A O 1
ATOM 691 N N . MET A 1 89 ? 16.332 -0.028 -7.207 1.00 89.75 89 MET A N 1
ATOM 692 C CA . MET A 1 89 ? 15.539 -0.274 -6.003 1.00 89.75 89 MET A CA 1
ATOM 693 C C . MET A 1 89 ? 14.653 0.924 -5.639 1.00 89.75 89 MET A C 1
ATOM 695 O O . MET A 1 89 ? 13.494 0.739 -5.278 1.00 89.75 89 MET A O 1
ATOM 699 N N . GLY A 1 90 ? 15.158 2.151 -5.801 1.00 91.94 90 GLY A N 1
ATOM 700 C CA . GLY A 1 90 ? 14.393 3.374 -5.551 1.00 91.94 90 GLY A CA 1
ATOM 701 C C . GLY A 1 90 ? 13.235 3.536 -6.533 1.00 91.94 90 GLY A C 1
ATOM 702 O O . GLY A 1 90 ? 12.103 3.770 -6.119 1.00 91.94 90 GLY A O 1
ATOM 703 N N . TYR A 1 91 ? 13.483 3.327 -7.828 1.00 91.62 91 TYR A N 1
ATOM 704 C CA . TYR A 1 91 ? 12.425 3.392 -8.842 1.00 91.62 91 TYR A CA 1
ATOM 705 C C . TYR A 1 91 ? 11.384 2.284 -8.682 1.00 91.62 91 TYR A C 1
ATOM 707 O O . TYR A 1 91 ? 10.193 2.534 -8.846 1.00 91.62 91 TYR A O 1
ATOM 715 N N . THR A 1 92 ? 11.814 1.079 -8.305 1.00 91.38 92 THR A N 1
ATOM 716 C CA . THR A 1 92 ? 10.897 -0.028 -8.003 1.00 91.38 92 THR A CA 1
ATOM 717 C C . THR A 1 92 ? 10.020 0.300 -6.796 1.00 91.38 92 THR A C 1
ATOM 719 O O . THR A 1 92 ? 8.806 0.125 -6.860 1.00 91.38 92 THR A O 1
ATOM 722 N N . ALA A 1 93 ? 10.605 0.826 -5.715 1.00 92.69 93 ALA A N 1
ATOM 723 C CA . ALA A 1 93 ? 9.859 1.230 -4.526 1.00 92.69 93 ALA A CA 1
ATOM 724 C C . ALA A 1 93 ? 8.861 2.356 -4.825 1.00 92.69 93 ALA A C 1
ATOM 726 O O . ALA A 1 93 ? 7.727 2.300 -4.357 1.00 92.69 93 ALA A O 1
ATOM 727 N N . LEU A 1 94 ? 9.249 3.338 -5.645 1.00 94.06 94 LEU A N 1
ATOM 728 C CA . LEU A 1 94 ? 8.343 4.387 -6.113 1.00 94.06 94 LEU A CA 1
ATOM 729 C C . LEU A 1 94 ? 7.183 3.803 -6.921 1.00 94.06 94 LEU A C 1
ATOM 731 O O . LEU A 1 94 ? 6.036 4.127 -6.641 1.00 94.06 94 LEU A O 1
ATOM 735 N N . LEU A 1 95 ? 7.461 2.902 -7.867 1.00 92.56 95 LEU A N 1
ATOM 736 C CA . LEU A 1 95 ? 6.435 2.270 -8.696 1.00 92.56 95 LEU A CA 1
ATOM 737 C C . LEU A 1 95 ? 5.437 1.469 -7.849 1.00 92.56 95 LEU A C 1
ATOM 739 O O . LEU A 1 95 ? 4.226 1.666 -7.955 1.00 92.56 95 LEU A O 1
ATOM 743 N N . VAL A 1 96 ? 5.949 0.592 -6.980 1.00 93.75 96 VAL A N 1
ATOM 744 C CA . VAL A 1 96 ? 5.133 -0.207 -6.056 1.00 93.75 96 VAL A CA 1
ATOM 745 C C . VAL A 1 96 ? 4.338 0.707 -5.129 1.00 93.75 96 VAL A C 1
ATOM 747 O O . VAL A 1 96 ? 3.139 0.506 -4.968 1.00 93.75 96 VAL A O 1
ATOM 750 N N . GLY A 1 97 ? 4.977 1.728 -4.553 1.00 93.44 97 GLY A N 1
ATOM 751 C CA . GLY A 1 97 ? 4.343 2.681 -3.645 1.00 93.44 97 GLY A CA 1
ATOM 752 C C . GLY A 1 97 ? 3.223 3.478 -4.311 1.00 93.44 97 GLY A C 1
ATOM 753 O O . GLY A 1 97 ? 2.145 3.614 -3.732 1.00 93.44 97 GLY A O 1
ATOM 754 N N . SER A 1 98 ? 3.433 3.950 -5.543 1.00 93.81 98 SER A N 1
ATOM 755 C CA . SER A 1 98 ? 2.406 4.640 -6.326 1.00 93.81 98 SER A CA 1
ATOM 756 C C . SER A 1 98 ? 1.200 3.740 -6.574 1.00 93.81 98 SER A C 1
ATOM 758 O O . SER A 1 98 ? 0.083 4.129 -6.241 1.00 93.81 98 SER A O 1
ATOM 760 N N . PHE A 1 99 ? 1.410 2.519 -7.076 1.00 94.31 99 PHE A N 1
ATOM 761 C CA . PHE A 1 99 ? 0.304 1.590 -7.303 1.00 94.31 99 PHE A CA 1
ATOM 762 C C . PHE A 1 99 ? -0.399 1.202 -6.000 1.00 94.31 99 PHE A C 1
ATOM 764 O O . PHE A 1 99 ? -1.62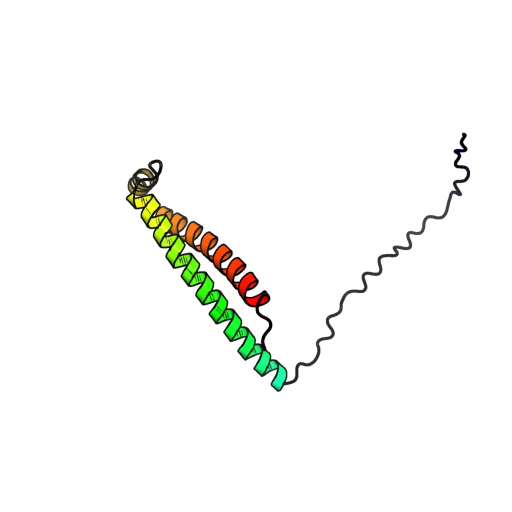6 1.253 -5.936 1.00 94.31 99 PHE A O 1
ATOM 771 N N . ALA A 1 100 ? 0.352 0.868 -4.950 1.00 93.88 100 ALA A N 1
ATOM 772 C CA . ALA A 1 100 ? -0.201 0.512 -3.646 1.00 93.88 100 ALA A CA 1
ATOM 773 C C . ALA A 1 100 ? -1.082 1.630 -3.073 1.00 93.88 100 ALA A C 1
ATOM 775 O O . ALA A 1 100 ? -2.179 1.363 -2.587 1.00 93.88 100 ALA A O 1
ATOM 776 N N . SER A 1 101 ? -0.633 2.884 -3.184 1.00 93.88 101 SER A N 1
ATOM 777 C CA . SER A 1 101 ? -1.399 4.059 -2.762 1.00 93.88 101 SER A CA 1
ATOM 778 C C . SER A 1 101 ? -2.680 4.229 -3.582 1.00 93.88 101 SER A C 1
ATOM 780 O O . SER A 1 101 ? -3.766 4.349 -3.015 1.00 93.88 101 SER A O 1
ATOM 782 N N . THR A 1 102 ? -2.593 4.157 -4.915 1.00 94.00 102 THR A N 1
ATOM 783 C CA . THR A 1 102 ? -3.763 4.276 -5.796 1.00 94.00 102 THR A CA 1
ATOM 784 C C . THR A 1 102 ? -4.803 3.194 -5.508 1.00 94.00 102 THR A C 1
ATOM 786 O O . THR A 1 102 ? -5.968 3.510 -5.263 1.00 94.00 102 THR A O 1
ATOM 789 N N . PHE A 1 103 ? -4.399 1.923 -5.478 1.00 92.88 103 PHE A N 1
ATOM 790 C CA . PHE A 1 103 ? -5.319 0.822 -5.192 1.00 92.88 103 PHE A CA 1
ATOM 791 C C . PHE A 1 103 ? -5.816 0.836 -3.743 1.00 92.88 103 PHE A C 1
ATOM 793 O O . PHE A 1 103 ? -6.952 0.436 -3.497 1.00 92.88 103 PHE A O 1
ATOM 800 N N . GLY A 1 104 ? -5.021 1.338 -2.794 1.00 91.25 104 GLY A N 1
ATOM 801 C CA . GLY A 1 104 ? -5.437 1.529 -1.404 1.00 91.25 104 GLY A CA 1
ATOM 802 C C . GLY A 1 104 ? -6.549 2.566 -1.280 1.00 91.25 104 GLY A C 1
ATOM 803 O O . GLY A 1 104 ? -7.563 2.300 -0.637 1.00 91.25 104 GLY A O 1
ATOM 804 N N . MET A 1 105 ? -6.413 3.707 -1.962 1.00 92.19 105 MET A N 1
ATOM 805 C CA . MET A 1 105 ? -7.459 4.735 -2.011 1.00 92.19 105 MET A CA 1
ATOM 806 C C . MET A 1 105 ? -8.739 4.215 -2.669 1.00 92.19 105 MET A C 1
ATOM 808 O O . MET A 1 105 ? -9.829 4.443 -2.148 1.00 92.19 105 MET A O 1
ATOM 812 N N . ILE A 1 106 ? -8.619 3.471 -3.773 1.00 92.75 106 ILE A N 1
ATOM 813 C CA . ILE A 1 106 ? -9.771 2.848 -4.441 1.00 92.75 106 ILE A CA 1
ATOM 814 C C . ILE A 1 106 ? -10.460 1.851 -3.503 1.00 92.75 106 ILE A C 1
ATOM 816 O O . ILE A 1 106 ? -11.674 1.921 -3.320 1.00 92.75 106 ILE A O 1
ATOM 820 N N . SER A 1 107 ? -9.692 0.959 -2.871 1.00 91.62 107 SER A N 1
ATOM 821 C CA . SER A 1 107 ? -10.218 -0.039 -1.931 1.00 91.62 107 SER A CA 1
ATOM 822 C C . SER A 1 107 ? -10.933 0.621 -0.757 1.00 91.62 107 SER A C 1
ATOM 824 O O . SER A 1 107 ? -12.011 0.181 -0.369 1.00 91.62 107 SER A O 1
ATOM 826 N N . MET A 1 108 ? -10.380 1.717 -0.235 1.00 92.06 108 MET A N 1
ATOM 827 C CA . MET A 1 108 ? -10.996 2.493 0.837 1.00 92.06 108 MET A CA 1
ATOM 828 C C . MET A 1 108 ? -12.296 3.165 0.386 1.00 92.06 108 MET A C 1
ATOM 830 O O . MET A 1 108 ? -13.292 3.089 1.098 1.00 92.06 108 MET A O 1
ATOM 834 N N . GLY A 1 109 ? -12.318 3.771 -0.804 1.00 90.56 109 GLY A N 1
ATOM 835 C CA . GLY A 1 109 ? -13.523 4.383 -1.370 1.00 90.56 109 GLY A CA 1
ATOM 836 C C . GLY A 1 109 ? -14.650 3.370 -1.583 1.00 90.56 109 GLY A C 1
ATOM 837 O O . GLY A 1 109 ? -15.778 3.600 -1.147 1.00 90.56 109 GLY A O 1
ATOM 838 N N . ILE A 1 110 ? -14.334 2.215 -2.179 1.00 89.12 110 ILE A N 1
ATOM 839 C CA . ILE A 1 110 ? -15.280 1.099 -2.340 1.00 89.12 110 ILE A CA 1
ATOM 840 C C . ILE A 1 110 ? -15.740 0.609 -0.973 1.00 89.12 110 ILE A C 1
ATOM 842 O O . ILE A 1 110 ? -16.931 0.431 -0.746 1.00 89.12 110 ILE A O 1
ATOM 846 N N . GLY A 1 111 ? -14.807 0.418 -0.049 1.00 87.31 111 GLY A N 1
ATOM 847 C CA . GLY A 1 111 ? -15.108 -0.064 1.282 1.00 87.31 111 GLY A CA 1
ATOM 848 C C . GLY A 1 111 ? -16.065 0.861 2.042 1.00 87.31 111 GLY A C 1
ATOM 849 O O . GLY A 1 111 ? -17.009 0.375 2.659 1.00 87.31 111 GLY A O 1
ATOM 850 N N . ILE A 1 112 ? -15.857 2.180 1.979 1.00 88.06 112 ILE A N 1
ATOM 851 C CA . ILE A 1 112 ? -16.757 3.169 2.590 1.00 88.06 112 ILE A CA 1
ATOM 852 C C . ILE A 1 112 ? -18.128 3.132 1.915 1.00 88.06 112 ILE A C 1
ATOM 854 O O . ILE A 1 112 ? -19.133 3.141 2.617 1.00 88.06 112 ILE A O 1
ATOM 858 N N . MET A 1 113 ? -18.179 3.061 0.580 1.00 88.31 113 MET A N 1
ATOM 859 C CA . MET A 1 113 ? -19.439 2.952 -0.163 1.00 88.31 113 MET A CA 1
ATOM 860 C C . MET A 1 113 ? -20.208 1.687 0.227 1.00 88.31 113 MET A C 1
ATOM 862 O O . MET A 1 113 ? -21.403 1.748 0.483 1.00 88.31 113 MET A O 1
ATOM 866 N N . VAL A 1 114 ? -19.532 0.543 0.325 1.00 86.25 114 VAL A N 1
ATOM 867 C CA . VAL A 1 114 ? -20.166 -0.701 0.765 1.00 86.25 114 VAL A CA 1
ATOM 868 C C . VAL A 1 114 ? -20.647 -0.538 2.202 1.00 86.25 114 VAL A C 1
ATOM 870 O O . VAL A 1 114 ? -21.832 -0.716 2.461 1.00 86.25 114 VAL A O 1
ATOM 873 N N . ARG A 1 115 ? -19.784 -0.118 3.130 1.00 81.19 115 ARG A N 1
ATOM 874 C CA . ARG A 1 115 ? -20.141 0.034 4.546 1.00 81.19 115 ARG A CA 1
ATOM 875 C C . ARG A 1 115 ? -21.290 1.024 4.773 1.00 81.19 115 ARG A C 1
ATOM 877 O O . ARG A 1 115 ? -22.104 0.784 5.651 1.00 81.19 115 ARG A O 1
ATOM 884 N N . SER A 1 116 ? -21.400 2.088 3.976 1.00 81.19 116 SER A N 1
ATOM 885 C CA . SER A 1 116 ? -22.504 3.053 4.079 1.00 81.19 116 SER A CA 1
ATOM 886 C C . SER A 1 116 ? -23.825 2.544 3.493 1.00 81.19 116 SER A C 1
ATOM 888 O O . SER A 1 116 ? -24.885 3.037 3.873 1.00 81.19 116 SER A O 1
ATOM 890 N N . THR A 1 117 ? -23.785 1.556 2.592 1.00 79.81 117 THR A N 1
ATOM 891 C CA . THR A 1 117 ? -24.993 0.945 2.006 1.00 79.81 117 THR A CA 1
ATOM 892 C C . THR A 1 117 ? -25.644 -0.126 2.879 1.00 79.81 117 THR A C 1
ATOM 894 O O . THR A 1 117 ? -26.793 -0.485 2.621 1.00 79.81 117 THR A O 1
ATOM 897 N N . TRP A 1 118 ? -24.963 -0.617 3.919 1.00 64.44 118 TRP A N 1
ATOM 898 C CA . TRP A 1 118 ? -25.537 -1.560 4.878 1.00 64.44 118 TRP A CA 1
ATOM 899 C C . TRP A 1 118 ? -25.982 -0.810 6.139 1.00 64.44 118 TRP A C 1
ATOM 901 O O . TRP A 1 118 ? -25.136 -0.479 6.966 1.00 64.44 118 TRP A O 1
ATOM 911 N N . PRO A 1 119 ? -27.287 -0.528 6.317 1.00 52.31 119 PRO A N 1
ATOM 912 C CA . PRO A 1 119 ? -27.785 -0.060 7.600 1.00 52.31 119 PRO A CA 1
ATOM 913 C C . PRO A 1 119 ? -27.605 -1.188 8.621 1.00 52.31 119 PRO A C 1
ATOM 915 O O . PRO A 1 119 ? -28.126 -2.289 8.418 1.00 52.31 119 PRO A O 1
ATOM 918 N N . GLU A 1 120 ? -26.849 -0.928 9.692 1.00 55.19 120 GLU A N 1
ATOM 919 C CA . GLU A 1 120 ? -26.817 -1.799 10.868 1.00 55.19 120 GLU A CA 1
ATOM 920 C C . GLU A 1 120 ? -28.268 -2.134 11.283 1.00 55.19 120 GLU A C 1
ATOM 922 O O . GLU A 1 120 ? -29.069 -1.232 11.542 1.00 55.19 120 GLU A O 1
ATOM 927 N N . ARG A 1 121 ? -28.621 -3.427 11.280 1.00 41.00 121 ARG A N 1
ATOM 928 C CA . ARG A 1 121 ? -29.832 -3.945 11.935 1.00 41.00 121 ARG A CA 1
ATOM 929 C C . ARG A 1 121 ? -29.543 -4.237 13.397 1.00 41.00 121 ARG A C 1
ATOM 931 O O . ARG A 1 121 ? -28.429 -4.739 13.667 1.00 41.00 121 ARG A O 1
#

Secondary structure (DSSP, 8-state):
----------------------------------HHHHHHHHHHHHHHHHHHHHHHHHHHHHHHHHHHHHHHTTGGGHHHHHHTSTTHHHHHHHHHHHHHHHHHHHHHHHHHHHHHHS---